Protein AF-A0A401LDN2-F1 (afdb_monomer_lite)

Sequence (145 aa):
MNQMSITPRIEKIRQNYINTKPSISYERARIWTESFKRTEGMPAQIRTAQAFYDTCNELCVNIFEGELIVGASGEYRKCGILTPEFAWKWVDDEMDNFPSRPQDPYEMTDEQRAYIREISSLIGRENPLRMLFWRAPPRKQRKSA

Foldseek 3Di:
DDPPDQDPLNVVLVCCLVPDAEAEDCQLVVLLLVLLVVQPPHDPVVSVVSSVVSCVVPADFDDDPSDPDGDDPHDDPRYDYDDCLADLPVCLVCVVCQQVDPPRRYDYDPVRNVVSVVCNVVNVVPHVPVVVVVPPPPDPPPPDD

Secondary structure (DSSP, 8-state):
----PPPHHHHHHHHHHHHSPPEEE-HHHHHHHHHHHHTTTS-HHHHHHHHHHHHHHHS-----TT-SS---SSSSTTEEE--HHHH-HHHHHHGGGGGG-SSS--B--HHHHHHHHHHHHHHHHH-HHHHHHHHS---------

Radius of gyration: 19.53 Å; chains: 1; bounding box: 54×47×45 Å

Organism: NCBI:txid2358141

pLDDT: mean 84.41, std 15.48, range [41.19, 97.75]

Structure (mmCIF, N/CA/C/O backbone):
data_AF-A0A401LDN2-F1
#
_entry.id   AF-A0A401LDN2-F1
#
loop_
_atom_site.group_PDB
_atom_site.id
_atom_site.type_symbol
_atom_site.label_atom_id
_atom_site.label_alt_id
_atom_site.label_comp_id
_atom_site.label_asym_id
_atom_site.label_entity_id
_atom_site.label_seq_id
_atom_site.pdbx_PDB_ins_code
_atom_site.Cartn_x
_atom_site.Cartn_y
_atom_site.Cartn_z
_atom_site.occupancy
_atom_site.B_iso_or_equiv
_atom_site.auth_seq_id
_atom_site.auth_comp_id
_atom_site.auth_asym_id
_atom_site.auth_atom_id
_atom_site.pdbx_PDB_model_num
ATOM 1 N N . MET A 1 1 ? -40.537 4.767 15.362 1.00 41.19 1 MET A N 1
ATOM 2 C CA . MET A 1 1 ? -39.412 4.406 14.472 1.00 41.19 1 MET A CA 1
ATOM 3 C C . MET A 1 1 ? -38.411 3.639 15.318 1.00 41.19 1 MET A C 1
ATOM 5 O O . MET A 1 1 ? -37.905 4.215 16.270 1.00 41.19 1 MET A O 1
ATOM 9 N N . ASN A 1 2 ? -38.216 2.341 15.064 1.00 48.88 2 ASN A N 1
ATOM 10 C CA . ASN A 1 2 ? -37.258 1.533 15.823 1.00 48.88 2 ASN A CA 1
ATOM 11 C C . ASN A 1 2 ? -35.843 2.029 15.519 1.00 48.88 2 ASN A C 1
ATOM 13 O O . ASN A 1 2 ? -35.312 1.801 14.434 1.00 48.88 2 ASN A O 1
ATOM 17 N N . GLN A 1 3 ? -35.251 2.727 16.479 1.00 57.03 3 GLN A N 1
ATOM 18 C CA . GLN A 1 3 ? -33.842 3.069 16.471 1.00 57.03 3 GLN A CA 1
ATOM 19 C C . GLN A 1 3 ? -33.079 1.757 16.675 1.00 57.03 3 GLN A C 1
ATOM 21 O O . GLN A 1 3 ? -33.013 1.243 17.787 1.00 57.03 3 GLN A O 1
ATOM 26 N N . MET A 1 4 ? -32.597 1.148 15.587 1.00 62.00 4 MET A N 1
ATOM 27 C CA . MET A 1 4 ? -31.780 -0.061 15.690 1.00 62.00 4 MET A CA 1
ATOM 28 C C . MET A 1 4 ? -30.533 0.281 16.504 1.00 62.00 4 MET A C 1
ATOM 30 O O . MET A 1 4 ? -29.684 1.053 16.059 1.00 62.00 4 MET A O 1
ATOM 34 N N . SER A 1 5 ? -30.443 -0.263 17.716 1.00 77.25 5 SER A N 1
ATOM 35 C CA . SER A 1 5 ? -29.262 -0.131 18.560 1.00 77.25 5 SER A CA 1
ATOM 36 C C . SER A 1 5 ? -28.065 -0.754 17.843 1.00 77.25 5 SER A C 1
ATOM 38 O O . SER A 1 5 ? -28.132 -1.908 17.411 1.00 77.25 5 SER A O 1
ATOM 40 N N . ILE A 1 6 ? -26.973 0.001 17.716 1.00 88.94 6 ILE A N 1
ATOM 41 C CA . ILE A 1 6 ? -25.713 -0.483 17.147 1.00 88.94 6 ILE A CA 1
ATOM 42 C C . ILE A 1 6 ? -25.257 -1.707 17.950 1.00 88.94 6 ILE A C 1
ATOM 44 O O . ILE A 1 6 ? -25.189 -1.662 19.178 1.00 88.94 6 ILE A O 1
ATOM 48 N N . THR A 1 7 ? -24.963 -2.817 17.267 1.00 95.44 7 THR A N 1
ATOM 49 C CA . THR A 1 7 ? -24.492 -4.026 17.954 1.00 95.44 7 THR A CA 1
ATOM 50 C C . THR A 1 7 ? -23.088 -3.802 18.526 1.00 95.44 7 THR A C 1
ATOM 52 O O . THR A 1 7 ? -22.300 -3.068 17.919 1.00 95.44 7 THR A O 1
ATOM 55 N N . PRO A 1 8 ? -22.707 -4.481 19.625 1.00 95.38 8 PRO A N 1
ATOM 56 C CA . PRO A 1 8 ? -21.363 -4.353 20.198 1.00 95.38 8 PRO A CA 1
ATOM 57 C C . PRO A 1 8 ? -20.238 -4.604 19.182 1.00 95.38 8 PRO A C 1
ATOM 59 O O . PRO A 1 8 ? -19.208 -3.936 19.211 1.00 95.38 8 PRO A O 1
ATOM 62 N N . ARG A 1 9 ? -20.461 -5.518 18.225 1.00 95.75 9 ARG A N 1
ATOM 63 C CA . ARG A 1 9 ? -19.534 -5.796 17.119 1.00 95.75 9 ARG A CA 1
ATOM 64 C C . ARG A 1 9 ? -19.333 -4.582 16.212 1.00 95.75 9 ARG A C 1
ATOM 66 O O . ARG A 1 9 ? -18.196 -4.231 15.919 1.00 95.75 9 ARG A O 1
ATOM 73 N N . ILE A 1 10 ? -20.423 -3.954 15.761 1.00 95.62 10 ILE A N 1
ATOM 74 C CA . ILE A 1 10 ? -20.353 -2.784 14.871 1.00 95.62 10 ILE A CA 1
ATOM 75 C C . ILE A 1 10 ? -19.697 -1.610 15.601 1.00 95.62 10 ILE A C 1
ATOM 77 O O . ILE A 1 10 ? -18.849 -0.937 15.020 1.00 95.62 10 ILE A O 1
ATOM 81 N N . GLU A 1 11 ? -20.025 -1.401 16.878 1.00 95.31 11 GLU A N 1
ATOM 82 C CA . GLU A 1 11 ? -19.402 -0.335 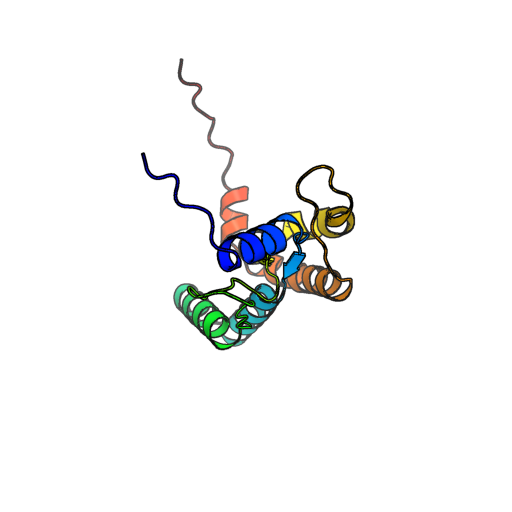17.664 1.00 95.31 11 GLU A CA 1
ATOM 83 C C . GLU A 1 11 ? -17.897 -0.574 17.852 1.00 95.31 11 GLU A C 1
ATOM 85 O O . GLU A 1 11 ? -17.109 0.349 17.655 1.00 95.31 11 GLU A O 1
ATOM 90 N N . LYS A 1 12 ? -17.468 -1.817 18.121 1.00 95.56 12 LYS A N 1
ATOM 91 C CA . LYS A 1 12 ? -16.040 -2.170 18.196 1.00 95.56 12 LYS A CA 1
ATOM 92 C C . LYS A 1 12 ? -15.310 -1.874 16.880 1.00 95.56 12 LYS A C 1
ATOM 94 O O . LYS A 1 12 ? -14.244 -1.263 16.901 1.00 95.56 12 LYS A O 1
ATOM 99 N N . ILE A 1 13 ? -15.892 -2.237 15.733 1.00 95.56 13 ILE A N 1
ATOM 100 C CA . ILE A 1 13 ? -15.316 -1.932 14.408 1.00 95.56 13 ILE A CA 1
ATOM 101 C C . ILE A 1 13 ? -15.225 -0.416 14.188 1.00 95.56 13 ILE A C 1
ATOM 103 O O . ILE A 1 13 ? -14.185 0.078 13.750 1.00 95.56 13 ILE A O 1
ATOM 107 N N . ARG A 1 14 ? -16.280 0.333 14.531 1.00 94.56 14 ARG A N 1
ATOM 108 C CA . ARG A 1 14 ? -16.319 1.796 14.394 1.00 94.56 14 ARG A CA 1
ATOM 109 C C . ARG A 1 14 ? -15.235 2.470 15.233 1.00 94.56 14 ARG A C 1
ATOM 111 O O . ARG A 1 14 ? -14.521 3.327 14.717 1.00 94.56 14 ARG A O 1
ATOM 118 N N . GLN A 1 15 ? -15.089 2.068 16.495 1.00 95.62 15 GLN A N 1
ATOM 119 C CA . GLN A 1 15 ? -14.058 2.588 17.395 1.00 95.62 15 GLN A CA 1
ATOM 120 C C . GLN A 1 15 ? -12.656 2.254 16.890 1.00 95.62 15 GLN A C 1
ATOM 122 O O . GLN A 1 15 ? -11.802 3.137 16.825 1.00 95.62 15 GLN A O 1
ATOM 127 N N . ASN A 1 16 ? -12.433 1.013 16.450 1.00 94.88 16 ASN A N 1
ATOM 128 C CA . ASN A 1 16 ? -11.167 0.618 15.841 1.00 94.88 16 ASN A CA 1
ATOM 129 C C . ASN A 1 16 ? -10.848 1.486 14.619 1.00 94.88 16 ASN A C 1
ATOM 131 O O . ASN A 1 16 ? -9.723 1.955 14.487 1.00 94.88 16 ASN A O 1
ATOM 135 N N . TYR A 1 17 ? -11.822 1.748 13.743 1.00 93.50 17 TYR A N 1
ATOM 136 C CA . TYR A 1 17 ? -11.618 2.614 12.584 1.00 93.50 17 TYR A CA 1
ATOM 137 C C . TYR A 1 17 ? -11.305 4.054 13.000 1.00 93.50 17 TYR A C 1
ATOM 139 O O . TYR A 1 17 ? -10.268 4.578 12.609 1.00 93.50 17 TYR A O 1
ATOM 147 N N . ILE A 1 18 ? -12.148 4.699 13.811 1.00 93.81 18 ILE A N 1
ATOM 148 C CA . ILE A 1 18 ? -11.988 6.116 14.183 1.00 93.81 18 ILE A CA 1
ATOM 149 C C . ILE A 1 18 ? -10.643 6.369 14.861 1.00 93.81 18 ILE A C 1
ATOM 151 O O . ILE A 1 18 ? -9.945 7.297 14.457 1.00 93.81 18 ILE A O 1
ATOM 155 N N . ASN A 1 19 ? -10.255 5.503 15.798 1.00 93.62 19 ASN A N 1
ATOM 156 C CA . ASN A 1 19 ? -9.036 5.664 16.587 1.00 93.62 19 ASN A CA 1
ATOM 157 C C . ASN A 1 19 ? -7.764 5.203 15.851 1.00 93.62 19 ASN A C 1
ATOM 159 O O . ASN A 1 19 ? -6.659 5.471 16.317 1.00 93.62 19 ASN A O 1
ATOM 163 N N . THR A 1 20 ? -7.888 4.534 14.699 1.00 94.06 20 THR A N 1
ATOM 164 C CA . THR A 1 20 ? -6.726 4.190 13.868 1.00 94.06 20 THR A CA 1
ATOM 165 C C . THR A 1 20 ? -6.201 5.437 13.162 1.00 94.06 20 THR A C 1
ATOM 167 O O . THR A 1 20 ? -6.959 6.136 12.476 1.00 94.06 20 THR A O 1
ATOM 170 N N . LYS A 1 21 ? -4.893 5.680 13.278 1.00 92.25 21 LYS A N 1
ATOM 171 C CA . LYS A 1 21 ? -4.178 6.652 12.447 1.00 92.25 21 LYS A CA 1
ATOM 172 C C . LYS A 1 21 ? -4.011 6.113 11.018 1.00 92.25 21 LYS A C 1
ATOM 174 O O . LYS A 1 21 ? -3.671 4.940 10.874 1.00 92.25 21 LYS A O 1
ATOM 179 N N . PRO A 1 22 ? -4.248 6.923 9.974 1.00 94.75 22 PRO A N 1
ATOM 180 C CA . PRO A 1 22 ? -3.944 6.531 8.602 1.00 94.75 22 PRO A CA 1
ATOM 181 C C . PRO A 1 22 ? -2.461 6.195 8.409 1.00 94.75 22 PRO A C 1
ATOM 183 O O . PRO A 1 22 ? -1.587 6.844 8.983 1.00 94.75 22 PRO A O 1
ATOM 186 N N . SER A 1 23 ? -2.175 5.203 7.572 1.00 95.00 23 SER A N 1
ATOM 187 C CA . SER A 1 23 ? -0.811 4.776 7.243 1.00 95.00 23 SER A CA 1
ATOM 188 C C . SER A 1 23 ? -0.678 4.537 5.746 1.00 95.00 23 SER A C 1
ATOM 190 O O . SER A 1 23 ? -1.636 4.114 5.095 1.00 95.00 23 SER A O 1
ATOM 192 N N . ILE A 1 24 ? 0.496 4.827 5.194 1.00 93.44 24 ILE A N 1
ATOM 193 C CA . ILE A 1 24 ? 0.802 4.577 3.786 1.00 93.44 24 ILE A CA 1
ATOM 194 C C . ILE A 1 24 ? 1.328 3.150 3.612 1.00 93.44 24 ILE A C 1
ATOM 196 O O . ILE A 1 24 ? 2.203 2.725 4.358 1.00 93.44 24 ILE A O 1
ATOM 200 N N . SER A 1 25 ? 0.828 2.437 2.601 1.00 93.31 25 SER A N 1
ATOM 201 C CA . SER A 1 25 ? 1.364 1.148 2.149 1.00 93.31 25 SER A CA 1
ATOM 202 C C . SER A 1 25 ? 2.081 1.291 0.814 1.00 93.31 25 SER A C 1
ATOM 204 O O . SER A 1 25 ? 1.581 1.933 -0.119 1.00 93.31 25 SER A O 1
ATOM 206 N N . TYR A 1 26 ? 3.241 0.640 0.720 1.00 92.88 26 TYR A N 1
ATOM 207 C CA . TYR A 1 26 ? 4.052 0.570 -0.494 1.00 92.88 26 TYR A CA 1
ATOM 208 C C . TYR A 1 26 ? 3.958 -0.776 -1.226 1.00 92.88 26 TYR A C 1
ATOM 210 O O . TYR A 1 26 ? 4.469 -0.884 -2.339 1.00 92.88 26 TYR A O 1
ATOM 218 N N . GLU A 1 27 ? 3.271 -1.776 -0.663 1.00 94.31 27 GLU A N 1
ATOM 219 C CA . GLU A 1 27 ? 3.244 -3.143 -1.203 1.00 94.31 27 GLU A CA 1
ATOM 220 C C . GLU A 1 27 ? 2.728 -3.188 -2.642 1.00 94.31 27 GLU A C 1
ATOM 222 O O . GLU A 1 27 ? 3.375 -3.750 -3.526 1.00 94.31 27 GLU A O 1
ATOM 227 N N . ARG A 1 28 ? 1.607 -2.509 -2.923 1.00 93.88 28 ARG A N 1
ATOM 228 C CA . ARG A 1 28 ? 1.095 -2.408 -4.296 1.00 93.88 28 ARG A CA 1
ATOM 229 C C . ARG A 1 28 ? 2.106 -1.739 -5.222 1.00 93.88 28 ARG A C 1
ATOM 231 O O . ARG A 1 28 ? 2.303 -2.210 -6.336 1.00 93.88 28 ARG A O 1
ATOM 238 N N . ALA A 1 29 ? 2.720 -0.636 -4.790 1.00 92.56 29 ALA A N 1
ATOM 239 C CA . ALA A 1 29 ? 3.709 0.072 -5.598 1.00 92.56 29 ALA A CA 1
ATOM 240 C C . ALA A 1 29 ? 4.886 -0.848 -5.947 1.00 92.56 29 ALA A C 1
ATOM 242 O O . ALA A 1 29 ? 5.346 -0.839 -7.090 1.00 92.56 29 ALA A O 1
ATOM 243 N N . ARG A 1 30 ? 5.310 -1.680 -4.989 1.00 93.62 30 ARG A N 1
ATOM 244 C CA . ARG A 1 30 ? 6.345 -2.692 -5.176 1.00 93.62 30 ARG A CA 1
ATOM 245 C C . ARG A 1 30 ? 5.943 -3.744 -6.197 1.00 93.62 30 ARG A C 1
ATOM 247 O O . ARG A 1 30 ? 6.615 -3.882 -7.216 1.00 93.62 30 ARG A O 1
ATOM 254 N N . ILE A 1 31 ? 4.822 -4.423 -5.973 1.00 95.12 31 ILE A N 1
ATOM 255 C CA . ILE A 1 31 ? 4.323 -5.484 -6.862 1.00 95.12 31 ILE A CA 1
ATOM 256 C C . ILE A 1 31 ? 4.125 -4.950 -8.286 1.00 95.12 31 ILE A C 1
ATOM 258 O O . ILE A 1 31 ? 4.571 -5.560 -9.259 1.00 95.12 31 ILE A O 1
ATOM 262 N N . TRP A 1 32 ? 3.516 -3.769 -8.412 1.00 93.38 32 TRP A N 1
ATOM 263 C CA . TRP A 1 32 ? 3.260 -3.134 -9.702 1.00 93.38 32 TRP A CA 1
ATOM 264 C C . TRP A 1 32 ? 4.554 -2.817 -10.455 1.00 93.38 32 TRP A C 1
ATOM 266 O O . TRP A 1 32 ? 4.664 -3.096 -11.648 1.00 93.38 32 TRP A O 1
ATOM 276 N N . THR A 1 33 ? 5.548 -2.263 -9.756 1.00 91.69 33 THR A N 1
ATOM 277 C CA . THR A 1 33 ? 6.854 -1.927 -10.338 1.00 91.69 33 THR A CA 1
ATOM 278 C C . THR A 1 33 ? 7.584 -3.184 -10.807 1.00 91.69 33 THR A C 1
ATOM 280 O O . THR A 1 33 ? 8.070 -3.222 -11.937 1.00 91.69 33 THR A O 1
ATOM 283 N N . GLU A 1 34 ? 7.609 -4.240 -9.993 1.00 93.81 34 GLU A N 1
ATOM 284 C CA . GLU A 1 34 ? 8.255 -5.504 -10.362 1.00 93.81 34 GLU A CA 1
ATOM 285 C C . GLU A 1 34 ? 7.547 -6.202 -11.532 1.00 93.81 34 GLU A C 1
ATOM 287 O O . GLU A 1 34 ? 8.206 -6.707 -12.442 1.00 93.81 34 GLU A O 1
ATOM 292 N N . SER A 1 35 ? 6.213 -6.167 -11.580 1.00 94.94 35 SER A N 1
ATOM 293 C CA . SER A 1 35 ? 5.449 -6.677 -12.724 1.00 94.94 35 SER A CA 1
ATOM 294 C C . SER A 1 35 ? 5.767 -5.915 -14.015 1.00 94.94 35 SER A C 1
ATOM 296 O O . SER A 1 35 ? 5.993 -6.516 -15.071 1.00 94.94 35 SER A O 1
ATOM 298 N N . PHE A 1 36 ? 5.870 -4.583 -13.939 1.00 91.69 36 PHE A N 1
ATOM 299 C CA . PHE A 1 36 ? 6.220 -3.752 -15.091 1.00 91.69 36 PHE A CA 1
ATOM 300 C C . PHE A 1 36 ? 7.639 -4.022 -15.599 1.00 91.69 36 PHE A C 1
ATOM 302 O O . PHE A 1 36 ? 7.815 -4.052 -16.818 1.00 91.69 36 PHE A O 1
ATOM 309 N N . LYS A 1 37 ? 8.612 -4.275 -14.710 1.00 91.50 37 LYS A N 1
ATOM 310 C CA . LYS A 1 37 ? 9.978 -4.690 -15.086 1.00 91.50 37 LYS A CA 1
ATOM 311 C C . LYS A 1 37 ? 9.981 -6.037 -15.816 1.00 91.50 37 LYS A C 1
ATOM 313 O O . LYS A 1 37 ? 10.602 -6.181 -16.863 1.00 91.50 37 LYS A O 1
ATOM 318 N N . ARG A 1 38 ? 9.237 -7.031 -15.312 1.00 95.19 38 ARG A N 1
ATOM 319 C CA . ARG A 1 38 ? 9.147 -8.368 -15.942 1.00 95.19 38 ARG A CA 1
ATOM 320 C C . ARG A 1 38 ? 8.484 -8.357 -17.322 1.00 95.19 38 ARG A C 1
ATOM 322 O O . ARG A 1 38 ? 8.701 -9.275 -18.106 1.00 95.19 38 ARG A O 1
ATOM 329 N N . THR A 1 39 ? 7.652 -7.357 -17.599 1.00 94.31 39 THR A N 1
ATOM 330 C CA . THR A 1 39 ? 6.831 -7.267 -18.817 1.00 94.31 39 THR A CA 1
ATOM 331 C C . THR A 1 39 ? 7.317 -6.193 -19.794 1.00 94.31 39 THR A C 1
ATOM 333 O O . THR A 1 39 ? 6.577 -5.778 -20.692 1.00 94.31 39 THR A O 1
ATOM 336 N N . GLU A 1 40 ? 8.556 -5.718 -19.646 1.00 91.25 40 GLU A N 1
ATOM 337 C CA . GLU A 1 40 ? 9.185 -4.817 -20.615 1.00 91.25 40 GLU A CA 1
ATOM 338 C C . GLU A 1 40 ? 9.124 -5.393 -22.043 1.00 91.25 40 GLU A C 1
ATOM 340 O O . GLU A 1 40 ? 9.262 -6.593 -22.273 1.00 91.25 40 GLU A O 1
ATOM 345 N N . GLY A 1 41 ? 8.852 -4.527 -23.023 1.00 91.25 41 GLY A N 1
ATOM 346 C CA . GLY A 1 41 ? 8.662 -4.920 -24.426 1.00 91.25 41 GLY A CA 1
ATOM 347 C C . GLY A 1 41 ? 7.254 -5.415 -24.790 1.00 91.25 41 GLY A C 1
ATOM 348 O O . GLY A 1 41 ? 6.942 -5.514 -25.976 1.00 91.25 41 GLY A O 1
ATOM 349 N N . MET A 1 42 ? 6.371 -5.667 -23.817 1.00 94.38 42 MET A N 1
ATOM 350 C CA . MET A 1 42 ? 4.968 -6.009 -24.087 1.00 94.38 42 MET A CA 1
ATOM 351 C C . MET A 1 42 ? 4.097 -4.761 -24.335 1.00 94.38 42 MET A C 1
ATOM 353 O O . MET A 1 42 ? 4.423 -3.667 -23.860 1.00 94.38 42 MET A O 1
ATOM 357 N N . PRO A 1 43 ? 2.941 -4.894 -25.022 1.00 93.06 43 PRO A N 1
ATOM 358 C CA . PRO A 1 43 ? 1.977 -3.802 -25.154 1.00 93.06 43 PRO A CA 1
ATOM 359 C C . PRO A 1 43 ? 1.506 -3.273 -23.792 1.00 93.06 43 PRO A C 1
ATOM 361 O O . PRO A 1 43 ? 1.264 -4.047 -22.865 1.00 93.06 43 PRO A O 1
ATOM 364 N N . ALA A 1 44 ? 1.306 -1.958 -23.677 1.00 87.25 44 ALA A N 1
ATOM 365 C CA . ALA A 1 44 ? 0.979 -1.291 -22.409 1.00 87.25 44 ALA A CA 1
ATOM 366 C C . ALA A 1 44 ? -0.270 -1.860 -21.703 1.00 87.25 44 ALA A C 1
ATOM 368 O O . ALA A 1 44 ? 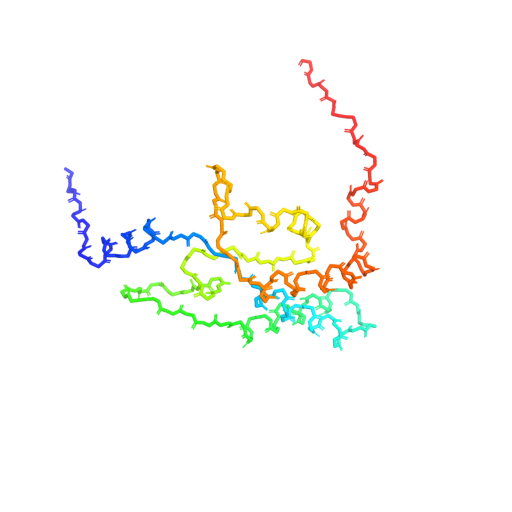-0.310 -1.948 -20.475 1.00 87.25 44 ALA A O 1
ATOM 369 N N . GLN A 1 45 ? -1.278 -2.278 -22.473 1.00 91.31 45 GLN A N 1
ATOM 370 C CA . GLN A 1 45 ? -2.510 -2.885 -21.964 1.00 91.31 45 GLN A CA 1
ATOM 371 C C . GLN A 1 45 ? -2.238 -4.244 -21.315 1.00 91.31 45 GLN A C 1
ATOM 373 O O . GLN A 1 45 ? -2.795 -4.539 -20.262 1.00 91.31 45 GLN A O 1
ATOM 378 N N . ILE A 1 46 ? -1.346 -5.040 -21.913 1.00 95.75 46 ILE A N 1
ATOM 379 C CA . ILE A 1 46 ? -0.942 -6.345 -21.382 1.00 95.75 46 ILE A CA 1
ATOM 380 C C . ILE A 1 46 ? -0.099 -6.162 -20.120 1.00 95.75 46 ILE A 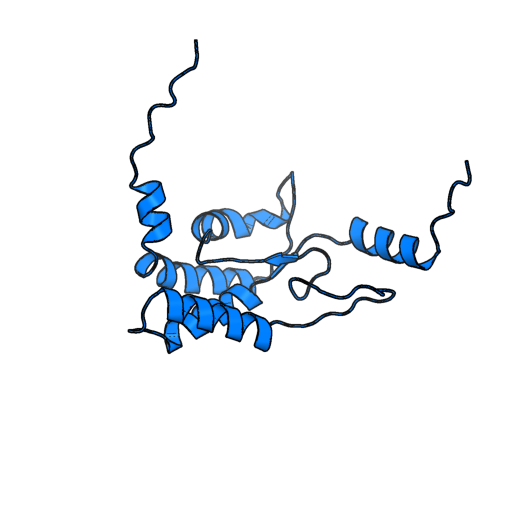C 1
ATOM 382 O O . ILE A 1 46 ? -0.382 -6.812 -19.120 1.00 95.75 46 ILE A O 1
ATOM 386 N N . ARG A 1 47 ? 0.851 -5.213 -20.118 1.00 93.62 47 ARG A N 1
ATOM 387 C CA . ARG A 1 47 ? 1.630 -4.857 -18.913 1.00 93.62 47 ARG A CA 1
ATOM 388 C C . ARG A 1 47 ? 0.712 -4.461 -17.752 1.00 93.62 47 ARG A C 1
ATOM 390 O O . ARG A 1 47 ? 0.867 -4.947 -16.640 1.00 93.62 47 ARG A O 1
ATOM 397 N N . THR A 1 48 ? -0.294 -3.629 -18.030 1.00 92.75 48 THR A N 1
ATOM 398 C CA . THR A 1 48 ? -1.275 -3.188 -17.025 1.00 92.75 48 THR A CA 1
ATOM 399 C C . THR A 1 48 ? -2.139 -4.343 -16.515 1.00 92.75 48 THR A C 1
ATOM 401 O O . THR A 1 48 ? -2.351 -4.457 -15.310 1.00 92.75 48 THR A O 1
ATOM 404 N N . ALA A 1 49 ? -2.626 -5.209 -17.410 1.00 96.56 49 ALA A N 1
ATOM 405 C CA . ALA A 1 49 ? -3.411 -6.380 -17.030 1.00 96.56 49 ALA A CA 1
ATOM 406 C C . ALA A 1 49 ? -2.598 -7.349 -16.158 1.00 96.56 49 ALA A C 1
ATOM 408 O O . ALA A 1 49 ? -3.103 -7.821 -15.140 1.00 96.56 49 ALA A O 1
ATOM 409 N N . GLN A 1 50 ? -1.331 -7.586 -16.514 1.00 97.56 50 GLN A N 1
ATOM 410 C CA . GLN A 1 50 ? -0.433 -8.433 -15.734 1.00 97.56 50 GLN A CA 1
ATOM 411 C C . GLN A 1 50 ? -0.139 -7.831 -14.357 1.00 97.56 50 GLN A C 1
ATOM 413 O O . GLN A 1 50 ? -0.248 -8.530 -13.359 1.00 97.56 50 GLN A O 1
ATOM 418 N N . ALA A 1 51 ? 0.153 -6.532 -14.268 1.00 95.12 51 ALA A N 1
ATOM 419 C CA . ALA A 1 51 ? 0.418 -5.881 -12.984 1.00 95.12 51 ALA A CA 1
ATOM 420 C C . ALA A 1 51 ? -0.800 -5.862 -12.057 1.00 95.12 51 ALA A C 1
ATOM 422 O O . ALA A 1 51 ? -0.660 -6.006 -10.840 1.00 95.12 51 ALA A O 1
ATOM 423 N N . PHE A 1 52 ? -2.003 -5.725 -12.622 1.00 95.75 52 PHE A N 1
ATOM 424 C CA . PHE A 1 52 ? -3.241 -5.878 -11.868 1.00 95.75 52 PHE A CA 1
ATOM 425 C C . PHE A 1 52 ? -3.403 -7.307 -11.338 1.00 95.75 52 PHE A C 1
ATOM 427 O O . PHE A 1 52 ? -3.672 -7.478 -10.151 1.00 95.75 52 PHE A O 1
ATOM 434 N N . TYR A 1 53 ? -3.184 -8.316 -12.187 1.00 97.75 53 TYR A N 1
ATOM 435 C CA . TYR A 1 53 ? -3.213 -9.719 -11.776 1.00 97.75 53 TYR A CA 1
ATOM 436 C C . TYR A 1 53 ? -2.203 -10.001 -10.655 1.00 97.75 53 TYR A C 1
ATOM 438 O O . TYR A 1 53 ? -2.585 -10.526 -9.612 1.00 97.75 53 TYR A O 1
ATOM 446 N N . ASP A 1 54 ? -0.946 -9.590 -10.835 1.00 97.50 54 ASP A N 1
ATOM 447 C CA . ASP A 1 54 ? 0.127 -9.787 -9.858 1.00 97.50 54 ASP A CA 1
ATOM 448 C C . ASP A 1 54 ? -0.218 -9.096 -8.531 1.00 97.50 54 ASP A C 1
ATOM 450 O O . ASP A 1 54 ? -0.066 -9.687 -7.466 1.00 97.50 54 ASP A O 1
ATOM 454 N N . THR A 1 55 ? -0.788 -7.885 -8.580 1.00 95.44 55 THR A N 1
ATOM 455 C CA . THR A 1 55 ? -1.279 -7.186 -7.381 1.00 95.44 55 THR A CA 1
ATOM 456 C C . THR A 1 55 ? -2.359 -7.995 -6.671 1.00 95.44 55 THR A C 1
ATOM 458 O O . THR A 1 55 ? -2.262 -8.203 -5.469 1.00 95.44 55 THR A O 1
ATOM 461 N N . CYS A 1 56 ? -3.382 -8.477 -7.377 1.00 94.81 56 CYS A N 1
ATOM 462 C CA . CYS A 1 56 ? -4.434 -9.286 -6.758 1.00 94.81 56 CYS A CA 1
ATOM 463 C C . CYS A 1 56 ? -3.915 -10.613 -6.184 1.00 94.81 56 CYS A C 1
ATOM 465 O O . CYS A 1 56 ? -4.500 -11.124 -5.232 1.00 94.81 56 CYS A O 1
ATOM 467 N N . ASN A 1 57 ? -2.853 -11.169 -6.768 1.00 96.31 57 ASN A N 1
ATOM 468 C CA . ASN A 1 57 ? -2.275 -12.445 -6.363 1.00 96.31 57 ASN A CA 1
ATOM 469 C C . ASN A 1 57 ? -1.287 -12.322 -5.188 1.00 96.31 57 ASN A C 1
ATOM 471 O O . ASN A 1 57 ? -1.199 -13.236 -4.372 1.00 96.31 57 ASN A O 1
ATOM 475 N N . GLU A 1 58 ? -0.530 -11.226 -5.111 1.00 95.81 58 GLU A N 1
ATOM 476 C CA . GLU A 1 58 ? 0.569 -11.056 -4.148 1.00 95.81 58 GLU A CA 1
ATOM 477 C C . GLU A 1 58 ? 0.234 -10.117 -2.980 1.00 95.81 58 GLU A C 1
ATOM 479 O O . GLU A 1 58 ? 0.855 -10.221 -1.922 1.00 95.81 58 GLU A O 1
ATOM 484 N N . LEU A 1 59 ? -0.707 -9.180 -3.153 1.00 94.69 59 LEU A N 1
ATOM 485 C CA . LEU A 1 59 ? -1.026 -8.194 -2.120 1.00 94.69 59 LEU A CA 1
ATOM 486 C C . LEU A 1 59 ? -1.551 -8.886 -0.857 1.00 94.69 59 LEU A C 1
ATOM 488 O O . LEU A 1 59 ? -2.358 -9.814 -0.921 1.00 94.69 59 LEU A O 1
ATOM 492 N N . CYS A 1 60 ? -1.106 -8.409 0.306 1.00 90.81 60 CYS A N 1
ATOM 493 C CA . CYS A 1 60 ? -1.521 -8.984 1.578 1.00 90.81 60 CYS A CA 1
ATOM 494 C C . CYS A 1 60 ? -3.048 -8.936 1.767 1.00 90.81 60 CYS A C 1
ATOM 496 O O . CYS A 1 60 ? -3.715 -7.950 1.445 1.00 90.81 60 CYS A O 1
ATOM 498 N N . VAL A 1 61 ? -3.601 -10.013 2.331 1.00 91.00 61 VAL A N 1
ATOM 499 C CA . VAL A 1 61 ? -5.027 -10.121 2.651 1.00 91.00 61 VAL A CA 1
ATOM 500 C C . VAL A 1 61 ? -5.190 -10.092 4.160 1.00 91.00 61 VAL A C 1
ATOM 502 O O . VAL A 1 61 ? -4.818 -11.038 4.851 1.00 91.00 61 VAL A O 1
ATOM 505 N N . ASN A 1 62 ? -5.795 -9.016 4.660 1.00 91.94 62 ASN A N 1
ATOM 506 C CA . ASN A 1 62 ? -6.103 -8.855 6.074 1.00 91.94 62 ASN A CA 1
ATOM 507 C C . ASN A 1 62 ? -7.612 -8.920 6.308 1.00 91.94 62 ASN A C 1
ATOM 509 O O . ASN A 1 62 ? -8.391 -8.244 5.637 1.00 91.94 62 ASN A O 1
ATOM 513 N N . ILE A 1 63 ? -8.008 -9.731 7.290 1.00 94.62 63 ILE A N 1
ATOM 514 C CA . ILE A 1 63 ? -9.371 -9.790 7.819 1.00 94.62 63 ILE A CA 1
ATOM 515 C C . ILE A 1 63 ? -9.293 -9.314 9.260 1.00 94.62 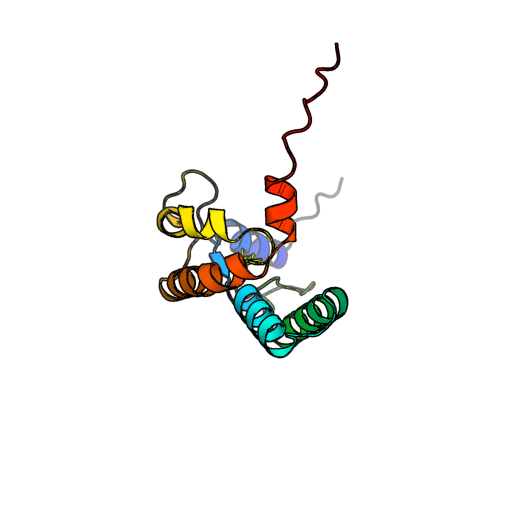63 ILE A C 1
ATOM 517 O O . ILE A 1 63 ? -8.631 -9.937 10.095 1.00 94.62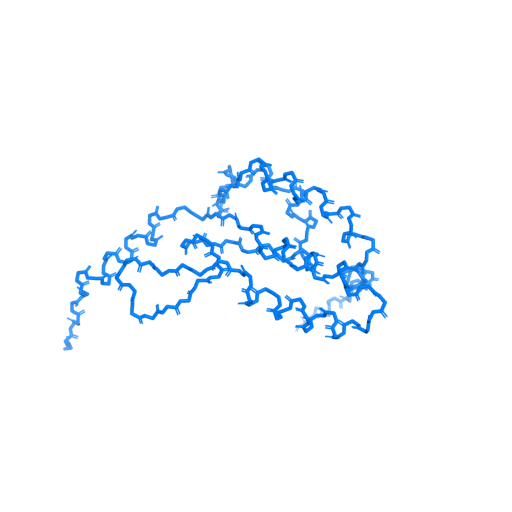 63 ILE A O 1
ATOM 521 N N . PHE A 1 64 ? -9.938 -8.195 9.561 1.00 94.25 64 PHE A N 1
ATOM 522 C CA . PHE A 1 64 ? -9.886 -7.634 10.896 1.00 94.25 64 PHE A CA 1
ATOM 523 C C . PHE A 1 64 ? -10.954 -8.242 11.808 1.00 94.25 64 PHE A C 1
ATOM 525 O O . PHE A 1 64 ? -12.022 -8.679 11.381 1.00 94.25 64 PHE A O 1
ATOM 532 N N . GLU A 1 65 ? -10.677 -8.236 13.113 1.00 94.69 65 GLU A N 1
ATOM 533 C CA . GLU A 1 65 ? -11.572 -8.826 14.107 1.00 94.69 65 GLU A CA 1
ATOM 534 C C . GLU A 1 65 ? -13.004 -8.260 14.019 1.00 94.69 65 GLU A C 1
ATOM 536 O O . GLU A 1 65 ? -13.222 -7.047 14.102 1.00 94.69 65 GLU A O 1
ATOM 541 N N . GLY A 1 66 ? -13.985 -9.160 13.901 1.00 94.56 66 GLY A N 1
ATOM 542 C CA . GLY A 1 66 ? -15.411 -8.832 13.857 1.00 94.56 66 GLY A CA 1
ATOM 543 C C . GLY A 1 66 ? -15.968 -8.536 12.462 1.00 94.56 66 GLY A C 1
ATOM 544 O O . GLY A 1 66 ? -17.177 -8.322 12.343 1.00 94.56 66 GLY A O 1
ATOM 545 N N . GLU A 1 67 ? -15.142 -8.536 11.414 1.00 95.31 67 GLU A N 1
ATOM 546 C CA . GLU A 1 67 ? -15.603 -8.319 10.042 1.00 95.31 67 GLU A CA 1
ATOM 547 C C . GLU A 1 67 ? -16.421 -9.507 9.522 1.00 95.31 67 GLU A C 1
ATOM 549 O O . GLU A 1 67 ? -16.021 -10.663 9.626 1.00 95.31 67 GLU A O 1
ATOM 554 N N . LEU A 1 68 ? -17.594 -9.205 8.958 1.00 96.00 68 LEU A N 1
ATOM 555 C CA . LEU A 1 68 ? -18.384 -10.165 8.177 1.00 96.00 68 LEU A CA 1
ATOM 556 C C . LEU A 1 68 ? -18.248 -9.939 6.671 1.00 96.00 68 LEU A C 1
ATOM 558 O O . LEU A 1 68 ? -18.392 -10.873 5.891 1.00 96.00 68 LEU A O 1
ATOM 562 N N . ILE A 1 69 ? -18.016 -8.690 6.274 1.00 94.94 69 ILE A N 1
ATOM 563 C CA . ILE A 1 69 ? -17.686 -8.313 4.904 1.00 94.94 69 ILE A CA 1
ATOM 564 C C . ILE A 1 69 ? -16.190 -8.053 4.914 1.00 94.94 69 ILE A C 1
ATOM 566 O O . ILE A 1 69 ? -15.729 -7.209 5.681 1.00 94.94 69 ILE A O 1
ATOM 570 N N . VAL A 1 70 ? -15.462 -8.813 4.105 1.00 94.69 70 VAL A N 1
ATOM 571 C CA . VAL A 1 70 ? -14.000 -8.795 4.066 1.00 94.69 70 VAL A CA 1
ATOM 572 C C . VAL A 1 70 ? -13.503 -8.125 2.794 1.00 94.69 70 VAL A C 1
ATOM 574 O O . VAL A 1 70 ? -14.197 -8.097 1.778 1.00 94.69 70 VAL A O 1
ATOM 577 N N . GLY A 1 71 ? -12.286 -7.600 2.863 1.00 89.50 71 GLY A N 1
ATOM 578 C CA . GLY A 1 71 ? -11.641 -6.885 1.772 1.00 89.50 71 GLY A CA 1
ATOM 579 C C . GLY A 1 71 ? -10.889 -5.686 2.324 1.00 89.50 71 GLY A C 1
ATOM 580 O O . GLY A 1 71 ? -11.499 -4.729 2.797 1.00 89.50 71 GLY A O 1
ATOM 581 N N . ALA A 1 72 ? -9.565 -5.745 2.260 1.00 86.06 72 ALA A N 1
ATOM 582 C CA . ALA A 1 72 ? -8.689 -4.651 2.639 1.00 86.06 72 ALA A CA 1
ATOM 583 C C . ALA A 1 72 ? -7.853 -4.247 1.427 1.00 86.06 72 ALA A C 1
ATOM 585 O O . ALA A 1 72 ? -7.413 -5.094 0.654 1.00 86.06 72 ALA A O 1
ATOM 586 N N . SER A 1 73 ? -7.630 -2.945 1.266 1.00 85.12 73 SER A N 1
ATOM 587 C CA . SER A 1 73 ? -6.799 -2.424 0.177 1.00 85.12 73 SER A CA 1
ATOM 588 C C . SER A 1 73 ? -5.298 -2.619 0.424 1.00 85.12 73 SER A C 1
ATOM 590 O O . SER A 1 73 ? -4.511 -2.342 -0.474 1.00 85.12 73 SER A O 1
ATOM 592 N N . GLY A 1 74 ? -4.903 -3.041 1.629 1.00 89.12 74 GLY A N 1
ATOM 593 C CA . GLY A 1 74 ? -3.522 -3.241 2.060 1.00 89.12 74 GLY A CA 1
ATOM 594 C C . GLY A 1 74 ? -3.452 -3.678 3.525 1.00 89.12 74 GLY A C 1
ATOM 595 O O . GLY A 1 74 ? -4.453 -4.096 4.114 1.00 89.12 74 GLY A O 1
ATOM 596 N N . GLU A 1 75 ? -2.275 -3.547 4.127 1.00 91.50 75 GLU A N 1
ATOM 597 C CA . GLU A 1 75 ? -1.964 -4.109 5.440 1.00 91.50 75 GLU A CA 1
ATOM 598 C C . GLU A 1 75 ? -2.617 -3.352 6.612 1.00 91.50 75 GLU A C 1
ATOM 600 O O . GLU A 1 75 ? -2.804 -3.905 7.699 1.00 91.50 75 GLU A O 1
ATOM 605 N N . TYR A 1 76 ? -3.018 -2.098 6.397 1.00 93.44 76 TYR A N 1
ATOM 606 C CA . TYR A 1 76 ? -3.563 -1.229 7.440 1.00 93.44 76 TYR A CA 1
ATOM 607 C C . TYR A 1 76 ? -5.082 -1.069 7.341 1.00 93.44 76 TYR A C 1
ATOM 609 O O . TYR A 1 76 ? -5.673 -1.098 6.265 1.00 93.44 76 TYR A O 1
ATOM 617 N N . ARG A 1 77 ? -5.736 -0.797 8.476 1.00 91.88 77 ARG A N 1
ATOM 618 C CA . ARG A 1 77 ? -7.186 -0.530 8.506 1.00 91.88 77 ARG A CA 1
ATOM 619 C C . ARG A 1 77 ? -7.559 0.781 7.801 1.00 91.88 77 ARG A C 1
ATOM 621 O O . ARG A 1 77 ? -8.592 0.852 7.145 1.00 91.88 77 ARG A O 1
ATOM 628 N N . LYS A 1 78 ? -6.726 1.819 7.938 1.00 92.88 78 LYS A N 1
ATOM 629 C CA . LYS A 1 78 ? -6.814 3.077 7.177 1.00 92.88 78 LYS A CA 1
ATOM 630 C C . LYS A 1 78 ? -5.583 3.206 6.292 1.00 92.88 78 LYS A C 1
ATOM 632 O O . LYS A 1 78 ? -4.614 3.868 6.655 1.00 92.88 78 LYS A O 1
ATOM 637 N N . CYS A 1 79 ? -5.621 2.516 5.162 1.00 92.81 79 CYS A N 1
ATOM 638 C CA . CYS A 1 79 ? -4.475 2.377 4.279 1.00 92.81 79 CYS A CA 1
ATOM 639 C C . CYS A 1 79 ? -4.531 3.379 3.120 1.00 92.81 79 CYS A C 1
ATOM 641 O O . CYS A 1 79 ? -5.442 3.322 2.293 1.00 92.81 79 CYS A O 1
ATOM 643 N N . GLY A 1 80 ? -3.541 4.264 3.029 1.00 92.62 80 GLY A N 1
ATOM 644 C CA . GLY A 1 80 ? -3.256 5.016 1.811 1.00 92.62 80 GLY A CA 1
ATOM 645 C C . GLY A 1 80 ? -2.402 4.162 0.879 1.00 92.62 80 GLY A C 1
ATOM 646 O O . GLY A 1 80 ? -1.277 3.813 1.224 1.00 92.62 80 GLY A O 1
ATOM 647 N N . ILE A 1 81 ? -2.936 3.794 -0.284 1.00 92.19 81 ILE A N 1
ATOM 648 C CA . ILE A 1 81 ? -2.229 2.940 -1.244 1.00 92.19 81 ILE A CA 1
ATOM 649 C C . ILE A 1 81 ? -1.441 3.790 -2.223 1.00 92.19 81 ILE A C 1
ATOM 651 O O . ILE A 1 81 ? -1.994 4.661 -2.897 1.00 92.19 81 ILE A O 1
ATOM 655 N N . LEU A 1 82 ? -0.150 3.497 -2.340 1.00 89.88 82 LEU A N 1
ATOM 656 C CA . LEU A 1 82 ? 0.693 4.145 -3.328 1.00 89.88 82 LEU A CA 1
ATOM 657 C C . LEU A 1 82 ? 0.450 3.561 -4.716 1.00 89.88 82 LEU A C 1
ATOM 659 O O . LEU A 1 82 ? 0.593 2.362 -4.967 1.00 89.88 82 LEU A O 1
ATOM 663 N N . THR A 1 83 ? 0.104 4.454 -5.635 1.00 89.00 83 THR A N 1
ATOM 664 C CA . THR A 1 83 ? -0.096 4.153 -7.052 1.00 89.00 83 THR A CA 1
ATOM 665 C C . THR A 1 83 ? 0.923 4.950 -7.863 1.00 89.00 83 THR A C 1
ATOM 667 O O . THR A 1 83 ? 0.639 6.076 -8.311 1.00 89.00 83 THR A O 1
ATOM 670 N N . PRO A 1 84 ? 2.163 4.447 -7.969 1.00 82.06 84 PRO A N 1
ATOM 671 C CA . PRO A 1 84 ? 3.260 5.250 -8.479 1.00 82.06 84 PRO A CA 1
ATOM 672 C C . PRO A 1 84 ? 3.108 5.553 -9.981 1.00 82.06 84 PRO A C 1
ATOM 674 O O . PRO A 1 84 ? 3.632 6.552 -10.467 1.00 82.06 84 PRO A O 1
ATOM 677 N N . GLU A 1 85 ? 2.285 4.795 -10.705 1.00 79.94 85 GLU A N 1
ATOM 678 C CA . GLU A 1 85 ? 1.902 5.053 -12.092 1.00 79.94 85 GLU A CA 1
ATOM 679 C C . GLU A 1 85 ? 1.035 6.315 -12.285 1.00 79.94 85 GLU A C 1
ATOM 681 O O . GLU A 1 85 ? 0.944 6.838 -13.396 1.00 79.94 85 GLU A O 1
ATOM 686 N N . PHE A 1 86 ? 0.433 6.855 -11.223 1.00 79.56 86 PHE A N 1
ATOM 687 C CA . PHE A 1 86 ? -0.374 8.079 -11.301 1.00 79.56 86 PHE A CA 1
ATOM 688 C C . PHE A 1 86 ? 0.251 9.247 -10.554 1.00 79.56 86 PHE A C 1
ATOM 690 O O . PHE A 1 86 ? 0.185 10.388 -11.016 1.00 79.56 86 PHE A O 1
ATOM 697 N N . ALA A 1 87 ? 0.820 8.995 -9.378 1.00 71.81 87 ALA A N 1
ATOM 698 C CA . ALA A 1 87 ? 0.980 10.060 -8.402 1.00 71.81 87 ALA A CA 1
ATOM 699 C C . ALA A 1 87 ? 2.230 9.895 -7.523 1.00 71.81 87 ALA A C 1
ATOM 701 O O . ALA A 1 87 ? 2.143 10.027 -6.316 1.00 71.81 87 ALA A O 1
ATOM 702 N N . TRP A 1 88 ? 3.402 9.651 -8.121 1.00 79.75 88 TRP A N 1
ATOM 703 C CA . TRP A 1 88 ? 4.663 9.504 -7.374 1.00 79.75 88 TRP A CA 1
ATOM 704 C C . TRP A 1 88 ? 5.280 10.841 -6.921 1.00 79.75 88 TRP A C 1
ATOM 706 O O . TRP A 1 88 ? 5.660 10.984 -5.769 1.00 79.75 88 TRP A O 1
ATOM 716 N N . LYS A 1 89 ? 5.323 11.855 -7.801 1.00 80.81 89 LYS A N 1
ATOM 717 C CA . LYS A 1 89 ? 6.084 13.093 -7.541 1.00 80.81 89 LYS A CA 1
ATOM 718 C C . LYS A 1 89 ? 5.663 13.869 -6.285 1.00 80.81 89 LYS A C 1
ATOM 720 O O . LYS A 1 89 ? 6.517 14.292 -5.527 1.00 80.81 89 LYS A O 1
ATOM 725 N N . TRP A 1 90 ? 4.360 14.053 -6.064 1.00 83.56 90 TRP A N 1
ATOM 726 C CA . TRP A 1 90 ? 3.888 14.781 -4.878 1.00 83.56 90 TRP A CA 1
ATOM 727 C C . TRP A 1 90 ? 4.170 13.998 -3.592 1.00 83.56 90 TRP A C 1
ATOM 729 O O . TRP A 1 90 ? 4.374 14.597 -2.546 1.00 83.56 90 TRP A O 1
ATOM 739 N N . VAL A 1 91 ? 4.176 12.661 -3.674 1.00 87.62 91 VAL A N 1
ATOM 740 C CA . VAL A 1 91 ? 4.515 11.813 -2.532 1.00 87.62 91 VAL A CA 1
ATOM 741 C C . VAL A 1 91 ? 5.984 11.996 -2.197 1.00 87.62 91 VAL A C 1
ATOM 743 O O . VAL A 1 91 ? 6.294 12.260 -1.047 1.00 87.62 91 VAL A O 1
ATOM 746 N N . ASP A 1 92 ? 6.865 11.930 -3.194 1.00 88.19 92 ASP A N 1
ATOM 747 C CA . ASP A 1 92 ? 8.301 12.159 -3.012 1.00 88.19 92 ASP A CA 1
ATOM 748 C C . ASP A 1 92 ? 8.595 13.550 -2.419 1.00 88.19 92 ASP A C 1
ATOM 750 O O . ASP A 1 92 ? 9.357 13.668 -1.464 1.00 88.19 92 ASP A O 1
ATOM 754 N N . ASP A 1 93 ? 7.910 14.588 -2.915 1.00 88.50 93 ASP A N 1
ATOM 755 C CA . ASP A 1 93 ? 8.086 15.972 -2.458 1.00 88.50 93 ASP A CA 1
ATOM 756 C C . ASP A 1 93 ? 7.577 16.202 -1.004 1.00 88.50 93 ASP A C 1
ATOM 758 O O . ASP A 1 93 ? 8.042 17.124 -0.332 1.00 88.50 93 ASP A O 1
ATOM 762 N N . GLU A 1 94 ? 6.629 15.398 -0.494 1.00 90.56 94 GLU A N 1
ATOM 763 C CA . GLU A 1 94 ? 5.930 15.677 0.777 1.00 90.56 94 GLU A CA 1
ATOM 764 C C . GLU A 1 94 ? 6.016 14.576 1.856 1.00 90.56 94 GLU A C 1
ATOM 766 O O . GLU A 1 94 ? 5.666 14.843 3.009 1.00 90.56 94 GLU A O 1
ATOM 771 N N . MET A 1 95 ? 6.468 13.358 1.535 1.00 91.62 95 MET A N 1
ATOM 772 C CA . MET A 1 95 ? 6.383 12.185 2.429 1.00 91.62 95 MET A CA 1
ATOM 773 C C . MET A 1 95 ? 7.120 12.325 3.764 1.00 91.62 95 MET A C 1
ATOM 775 O O . MET A 1 95 ? 6.715 11.706 4.748 1.00 91.62 95 MET A O 1
ATOM 779 N N . ASP A 1 96 ? 8.163 13.155 3.829 1.00 93.06 96 ASP A N 1
ATOM 780 C CA . ASP A 1 96 ? 8.880 13.435 5.081 1.00 93.06 96 ASP A CA 1
ATOM 781 C C . ASP A 1 96 ? 8.016 14.238 6.073 1.00 93.06 96 ASP A C 1
ATOM 783 O O . ASP A 1 96 ? 8.210 14.158 7.284 1.00 93.06 96 ASP A O 1
ATOM 787 N N . ASN A 1 97 ? 7.020 14.974 5.570 1.00 93.50 97 ASN A N 1
ATOM 788 C CA . ASN A 1 97 ? 6.143 15.834 6.362 1.00 93.50 97 ASN A CA 1
ATOM 789 C C . ASN A 1 97 ? 4.753 15.226 6.606 1.00 93.50 97 ASN A C 1
ATOM 791 O O . ASN A 1 97 ? 3.928 15.847 7.271 1.00 93.50 97 ASN A O 1
ATOM 795 N N . PHE A 1 98 ? 4.453 14.025 6.094 1.00 93.38 98 PHE A N 1
ATOM 796 C CA . PHE A 1 98 ? 3.131 13.402 6.266 1.00 93.38 98 PHE A CA 1
ATOM 797 C C . PHE A 1 98 ? 2.665 13.300 7.727 1.00 93.38 98 PHE A C 1
ATOM 799 O O . PHE A 1 98 ? 1.503 13.635 7.973 1.00 93.38 98 PHE A O 1
ATOM 806 N N . PRO A 1 99 ? 3.508 12.909 8.703 1.00 91.94 99 PRO A N 1
ATOM 807 C CA . PRO A 1 99 ? 3.058 12.778 10.090 1.00 91.94 99 PRO A CA 1
ATOM 808 C C . PRO A 1 99 ? 2.727 14.121 10.754 1.00 91.94 99 PRO A C 1
ATOM 810 O O . PRO A 1 99 ? 1.951 14.160 11.706 1.00 91.94 99 PRO A O 1
ATOM 813 N N . SER A 1 100 ? 3.312 15.220 10.268 1.00 92.38 100 SER A N 1
ATOM 814 C CA . SER A 1 100 ? 3.161 16.567 10.831 1.00 92.38 100 SER A CA 1
ATOM 815 C C . SER A 1 100 ? 2.108 17.416 10.115 1.00 92.38 100 SER A C 1
ATOM 817 O O . SER A 1 100 ? 1.907 18.578 10.478 1.00 92.38 100 SER A O 1
ATOM 819 N N . ARG A 1 101 ? 1.413 16.861 9.113 1.00 92.44 101 ARG A N 1
ATOM 820 C CA . ARG A 1 101 ? 0.371 17.589 8.388 1.00 92.44 101 ARG A CA 1
ATOM 821 C C . ARG A 1 101 ? -0.764 18.017 9.327 1.00 92.44 101 ARG A C 1
ATOM 823 O O . ARG A 1 101 ? -1.253 17.200 10.108 1.00 92.44 101 ARG A O 1
ATOM 830 N N . PRO A 1 102 ? -1.253 19.266 9.207 1.00 91.56 102 PRO A N 1
ATOM 831 C CA . PRO A 1 102 ? -2.385 19.739 10.004 1.00 91.56 102 PRO A CA 1
ATOM 832 C C . PRO A 1 102 ? -3.695 19.039 9.623 1.00 91.56 102 PRO A C 1
ATOM 834 O O . PRO A 1 102 ? -4.604 18.935 10.443 1.00 91.56 102 PRO A O 1
ATOM 837 N N . GLN A 1 103 ? -3.788 18.560 8.382 1.00 88.44 103 GLN A N 1
ATOM 838 C CA . GLN A 1 103 ? -4.923 17.822 7.856 1.00 88.44 103 GLN A CA 1
ATOM 839 C C . GLN A 1 103 ? -4.436 16.507 7.247 1.00 88.44 103 GLN A C 1
ATOM 841 O O . GLN A 1 103 ? -3.458 16.496 6.503 1.00 88.44 103 GLN A O 1
ATOM 846 N N . ASP A 1 104 ? -5.150 15.423 7.557 1.00 87.38 104 ASP A N 1
ATOM 847 C CA . ASP A 1 104 ? -4.889 14.069 7.063 1.00 87.38 104 ASP A CA 1
ATOM 848 C C . ASP A 1 104 ? -3.421 13.629 7.250 1.00 87.38 104 ASP A C 1
ATOM 850 O O . ASP A 1 104 ? -2.699 13.424 6.268 1.00 87.38 104 ASP A O 1
ATOM 854 N N . PRO A 1 105 ? -2.945 13.503 8.507 1.00 93.06 105 PRO A N 1
ATOM 855 C CA . PRO A 1 105 ? -1.617 12.975 8.775 1.00 93.06 105 PRO A CA 1
ATOM 856 C C . PRO A 1 105 ? -1.560 11.480 8.454 1.00 93.06 105 PRO A C 1
ATOM 858 O O . PRO A 1 105 ? -2.479 10.723 8.788 1.00 93.06 105 PRO A O 1
ATOM 861 N N . TYR A 1 106 ? -0.457 11.057 7.842 1.00 94.44 106 TYR A N 1
ATOM 862 C CA . TYR A 1 106 ? -0.192 9.651 7.550 1.00 94.44 106 TYR A CA 1
ATOM 863 C C . TYR A 1 106 ? 1.113 9.201 8.194 1.00 94.44 106 TYR A C 1
ATOM 865 O O . TYR A 1 106 ? 2.125 9.899 8.133 1.00 94.44 106 TYR A O 1
ATOM 873 N N . GLU A 1 107 ? 1.086 8.002 8.763 1.00 94.94 107 GLU A N 1
ATOM 874 C CA . GLU A 1 107 ? 2.284 7.310 9.224 1.00 94.94 107 GLU A CA 1
ATOM 875 C C . GLU A 1 107 ? 2.969 6.609 8.045 1.00 94.94 107 GLU A C 1
ATOM 877 O O . GLU A 1 107 ? 2.311 6.062 7.153 1.00 94.94 107 GLU A O 1
ATOM 882 N N . MET A 1 108 ? 4.300 6.629 8.051 1.00 93.31 108 MET A N 1
ATOM 883 C CA . MET A 1 108 ? 5.121 6.008 7.019 1.00 93.31 108 MET A CA 1
ATOM 884 C C . MET A 1 108 ? 6.493 5.649 7.600 1.00 93.31 108 MET A C 1
ATOM 886 O O . MET A 1 108 ? 7.059 6.428 8.376 1.00 93.31 108 MET A O 1
ATOM 890 N N . THR A 1 109 ? 7.031 4.484 7.250 1.00 93.06 109 THR A N 1
ATOM 891 C CA . THR A 1 109 ? 8.340 4.019 7.734 1.00 93.06 109 THR A CA 1
ATOM 892 C C . THR A 1 109 ? 9.489 4.595 6.902 1.00 93.06 109 THR A C 1
ATOM 894 O O . THR A 1 109 ? 9.296 5.054 5.773 1.00 93.06 109 THR A O 1
ATOM 897 N N . ASP A 1 110 ? 10.709 4.569 7.445 1.00 93.50 110 ASP A N 1
ATOM 898 C CA . ASP A 1 110 ? 11.904 4.985 6.695 1.00 93.50 110 ASP A CA 1
ATOM 899 C C . ASP A 1 110 ? 12.157 4.093 5.475 1.00 93.50 110 ASP A C 1
ATOM 901 O O . ASP A 1 110 ? 12.525 4.589 4.413 1.00 93.50 110 ASP A O 1
ATOM 905 N N . GLU A 1 111 ? 11.889 2.791 5.603 1.00 92.44 111 GLU A N 1
ATOM 906 C CA . GLU A 1 111 ? 11.981 1.818 4.510 1.00 92.44 111 GLU A CA 1
ATOM 907 C C . GLU A 1 111 ? 11.019 2.163 3.369 1.00 92.44 111 GLU A C 1
ATOM 909 O O . GLU A 1 111 ? 11.424 2.240 2.209 1.00 92.44 111 GLU A O 1
ATOM 914 N N . GLN A 1 112 ? 9.761 2.469 3.701 1.00 92.25 112 GLN A N 1
ATOM 915 C CA . GLN A 1 112 ? 8.768 2.914 2.726 1.00 92.25 112 GLN A CA 1
ATOM 916 C C . GLN A 1 112 ? 9.232 4.182 1.998 1.00 92.25 112 GLN A C 1
ATOM 918 O O . GLN A 1 112 ? 9.092 4.279 0.779 1.00 92.25 112 GLN A O 1
ATOM 923 N N . ARG A 1 113 ? 9.806 5.156 2.722 1.00 92.50 113 ARG A N 1
ATOM 924 C CA . ARG A 1 113 ? 10.290 6.413 2.122 1.00 92.50 113 ARG A CA 1
ATOM 925 C C . ARG A 1 113 ? 11.462 6.155 1.185 1.00 92.50 113 ARG A C 1
ATOM 927 O O . ARG A 1 113 ? 11.484 6.680 0.074 1.00 92.50 113 ARG A O 1
ATOM 934 N N . ALA A 1 114 ? 12.415 5.330 1.614 1.00 92.44 114 ALA A N 1
ATOM 935 C CA . ALA A 1 114 ? 13.558 4.938 0.798 1.00 92.44 114 ALA A CA 1
ATOM 936 C C . ALA A 1 114 ? 13.110 4.250 -0.501 1.00 92.44 114 ALA A C 1
ATOM 938 O O . ALA A 1 114 ? 13.579 4.623 -1.577 1.00 92.44 114 ALA A O 1
ATOM 939 N N . TYR A 1 115 ? 12.139 3.335 -0.412 1.00 90.62 115 TYR A N 1
ATOM 940 C CA . TYR A 1 115 ? 11.591 2.647 -1.577 1.00 90.62 115 TYR A CA 1
ATOM 941 C C . TYR A 1 115 ? 10.952 3.615 -2.583 1.00 90.62 115 TYR A C 1
ATOM 943 O O . TYR A 1 115 ? 11.196 3.516 -3.785 1.00 90.62 115 TYR A O 1
ATOM 951 N N . ILE A 1 116 ? 10.174 4.603 -2.118 1.00 88.81 116 ILE A N 1
ATOM 952 C CA . ILE A 1 116 ? 9.574 5.603 -3.018 1.00 88.81 116 ILE A CA 1
ATOM 953 C C . ILE A 1 116 ? 10.641 6.413 -3.754 1.00 88.81 116 ILE A C 1
ATOM 955 O O . ILE A 1 116 ? 10.503 6.640 -4.960 1.00 88.81 116 ILE A O 1
ATOM 959 N N . ARG A 1 117 ? 11.704 6.836 -3.060 1.00 89.12 117 ARG A N 1
ATOM 960 C CA . ARG A 1 117 ? 12.815 7.573 -3.688 1.00 89.12 117 ARG A CA 1
ATOM 961 C C . ARG A 1 117 ? 13.484 6.738 -4.777 1.00 89.12 117 ARG A C 1
ATOM 963 O O . ARG A 1 117 ? 13.777 7.255 -5.855 1.00 89.12 117 ARG A O 1
ATOM 970 N N . GLU A 1 118 ? 13.667 5.442 -4.527 1.00 88.25 118 GLU A N 1
ATOM 971 C CA . GLU A 1 118 ? 14.224 4.503 -5.503 1.00 88.25 118 GLU A CA 1
ATOM 972 C C . GLU A 1 118 ? 13.346 4.419 -6.763 1.00 88.25 118 GLU A C 1
ATOM 974 O O . GLU A 1 118 ? 13.808 4.715 -7.873 1.00 88.25 118 GLU A O 1
ATOM 979 N N . ILE A 1 119 ? 12.058 4.091 -6.608 1.00 83.44 119 ILE A N 1
ATOM 980 C CA . ILE A 1 119 ? 11.156 3.874 -7.752 1.00 83.44 119 ILE A CA 1
ATOM 981 C C . ILE A 1 119 ? 10.810 5.162 -8.505 1.00 83.44 119 ILE A C 1
ATOM 983 O O . ILE A 1 119 ? 10.531 5.109 -9.703 1.00 83.44 119 ILE A O 1
ATOM 987 N N . SER A 1 120 ? 10.854 6.324 -7.846 1.00 73.62 120 SER A N 1
ATOM 988 C CA . SER A 1 120 ? 10.590 7.626 -8.478 1.00 73.62 120 SER A CA 1
ATOM 989 C C . SER A 1 120 ? 11.545 7.889 -9.646 1.00 73.62 120 SER A C 1
ATOM 991 O O . SER A 1 120 ? 11.137 8.397 -10.695 1.00 73.62 120 SER A O 1
ATOM 993 N N . SER A 1 121 ? 12.799 7.445 -9.516 1.00 63.12 121 SER A N 1
ATOM 994 C CA . SER A 1 121 ? 13.808 7.543 -10.574 1.00 63.12 121 SER A CA 1
ATOM 995 C C . SER A 1 121 ? 13.524 6.632 -11.780 1.00 63.12 121 SER A C 1
ATOM 997 O O . SER A 1 121 ? 13.827 7.005 -12.918 1.00 63.12 121 SER A O 1
ATOM 999 N N . LEU A 1 122 ? 12.911 5.467 -11.543 1.00 64.12 122 LEU A N 1
ATOM 1000 C CA . LEU A 1 122 ? 12.567 4.470 -12.562 1.00 64.12 122 LEU A CA 1
ATOM 1001 C C . LEU A 1 122 ? 11.296 4.879 -13.320 1.00 64.12 122 LEU A C 1
ATOM 1003 O O . LEU A 1 122 ? 11.270 4.931 -14.549 1.00 64.12 122 LEU A O 1
ATOM 1007 N N . ILE A 1 123 ? 10.252 5.260 -12.587 1.00 63.44 123 ILE A N 1
ATOM 1008 C CA . ILE A 1 123 ? 8.920 5.546 -13.137 1.00 63.44 123 ILE A CA 1
ATOM 1009 C C . ILE A 1 123 ? 8.881 6.897 -13.858 1.00 63.44 123 ILE A C 1
ATOM 1011 O O . ILE A 1 123 ? 8.168 7.049 -14.854 1.00 63.44 123 ILE A O 1
ATOM 1015 N N . GLY A 1 124 ? 9.688 7.870 -13.420 1.00 56.59 124 GLY A N 1
ATOM 1016 C CA . GLY A 1 124 ? 9.859 9.146 -14.117 1.00 56.59 124 GLY A CA 1
ATOM 1017 C C . GLY A 1 124 ? 10.410 9.009 -15.544 1.00 56.59 124 GLY A C 1
ATOM 1018 O O . GLY A 1 124 ? 10.186 9.901 -16.362 1.00 56.59 124 GLY A O 1
ATOM 1019 N N . ARG A 1 125 ? 11.080 7.892 -15.869 1.00 51.69 125 ARG A N 1
ATOM 1020 C CA . ARG 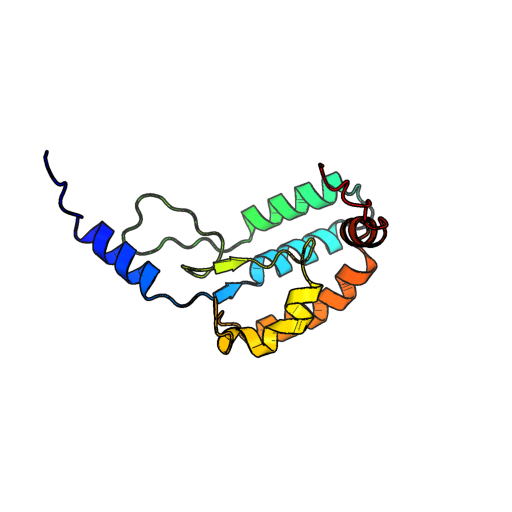A 1 125 ? 11.610 7.607 -17.214 1.00 51.69 125 ARG A CA 1
ATOM 1021 C C . ARG A 1 125 ? 10.602 6.894 -18.119 1.00 51.69 125 ARG A C 1
ATOM 1023 O O . ARG A 1 125 ? 10.616 7.129 -19.323 1.00 51.69 125 ARG A O 1
ATOM 1030 N N . GLU A 1 126 ? 9.717 6.070 -17.553 1.00 51.75 126 GLU A N 1
ATOM 1031 C CA . GLU A 1 126 ? 8.836 5.174 -18.322 1.00 51.75 126 GLU A CA 1
ATOM 1032 C C . GLU A 1 126 ? 7.385 5.648 -18.489 1.00 51.75 126 GLU A C 1
ATOM 1034 O O . GLU A 1 126 ? 6.636 5.017 -19.233 1.00 51.75 126 GLU A O 1
ATOM 1039 N N . ASN A 1 127 ? 6.941 6.717 -17.815 1.00 57.31 127 ASN A N 1
ATOM 1040 C CA . ASN A 1 127 ? 5.509 7.034 -17.734 1.00 57.31 127 ASN A CA 1
ATOM 1041 C C . ASN A 1 127 ? 5.065 8.251 -18.583 1.00 57.31 127 ASN A C 1
ATOM 1043 O O . ASN A 1 127 ? 5.032 9.390 -18.095 1.00 57.31 127 ASN A O 1
ATOM 1047 N N . PRO A 1 128 ? 4.655 8.037 -19.849 1.00 51.66 128 PRO A N 1
ATOM 1048 C CA . PRO A 1 128 ? 4.220 9.103 -20.738 1.00 51.66 128 PRO A CA 1
ATOM 1049 C C . PRO A 1 128 ? 2.845 9.683 -20.386 1.00 51.66 128 PRO A C 1
ATOM 1051 O O . PRO A 1 128 ? 2.591 10.809 -20.792 1.00 51.66 128 PRO A O 1
ATOM 1054 N N . LEU A 1 129 ? 1.960 8.996 -19.645 1.00 50.94 129 LEU A N 1
ATOM 1055 C CA . LEU A 1 129 ? 0.564 9.439 -19.451 1.00 50.94 129 LEU A CA 1
ATOM 1056 C C . LEU A 1 129 ? 0.449 10.692 -18.573 1.00 50.94 129 LEU A C 1
ATOM 1058 O O . LEU A 1 129 ? -0.249 11.643 -18.932 1.00 50.94 129 LEU A O 1
ATOM 1062 N N . ARG A 1 130 ? 1.185 10.746 -17.456 1.00 52.84 130 ARG A N 1
ATOM 1063 C CA . ARG A 1 130 ? 1.239 11.957 -16.620 1.00 52.84 130 ARG A CA 1
ATOM 1064 C C . ARG A 1 130 ? 2.056 13.063 -17.288 1.00 52.84 130 ARG A C 1
ATOM 1066 O O . ARG A 1 130 ? 1.671 14.228 -17.206 1.00 52.84 130 ARG A O 1
ATOM 1073 N N . MET A 1 131 ? 3.126 12.710 -18.006 1.00 49.97 131 MET A N 1
ATOM 1074 C CA . MET A 1 131 ? 3.841 13.671 -18.850 1.00 49.97 131 MET A CA 1
ATOM 1075 C C . MET A 1 131 ? 2.930 14.257 -19.934 1.00 49.97 131 MET A C 1
ATOM 1077 O O . MET A 1 131 ? 3.013 15.451 -20.185 1.00 49.97 131 MET A O 1
ATOM 1081 N N . LEU A 1 132 ? 2.023 13.478 -20.532 1.00 52.03 132 LEU A N 1
ATOM 1082 C CA . LEU A 1 132 ? 1.046 13.961 -21.512 1.00 52.03 132 LEU A CA 1
ATOM 1083 C C . LEU A 1 132 ? 0.055 14.942 -20.876 1.00 52.03 132 LEU A C 1
ATOM 1085 O O . LEU A 1 132 ? -0.223 15.986 -21.459 1.00 52.03 132 LEU A O 1
ATOM 1089 N N . PHE A 1 133 ? -0.446 14.623 -19.677 1.00 55.16 133 PHE A N 1
ATOM 1090 C CA . PHE A 1 133 ? -1.388 15.476 -18.950 1.00 55.16 133 PHE A CA 1
ATOM 1091 C C . PHE A 1 133 ? -0.772 16.831 -18.566 1.00 55.16 133 PHE A C 1
ATOM 1093 O O . PHE A 1 133 ? -1.414 17.858 -18.754 1.00 55.16 133 PHE A O 1
ATOM 1100 N N . TRP A 1 134 ? 0.482 16.855 -18.099 1.00 51.50 134 TRP A N 1
ATOM 1101 C CA . TRP A 1 134 ? 1.188 18.103 -17.760 1.00 51.50 134 TRP A CA 1
ATOM 1102 C C . TRP A 1 134 ? 1.780 18.838 -18.970 1.00 51.50 134 TRP A C 1
ATOM 1104 O O . TRP A 1 134 ? 1.984 20.048 -18.904 1.00 51.50 134 TRP A O 1
ATOM 1114 N N . ARG A 1 135 ? 2.050 18.139 -20.080 1.00 55.50 135 ARG A N 1
ATOM 1115 C CA . ARG A 1 135 ? 2.448 18.758 -21.358 1.00 55.50 135 ARG A CA 1
ATOM 1116 C C . ARG A 1 135 ? 1.267 19.339 -22.126 1.00 55.50 135 ARG A C 1
ATOM 1118 O O . ARG A 1 135 ? 1.486 20.150 -23.023 1.00 55.50 135 ARG A O 1
ATOM 1125 N N . ALA A 1 136 ? 0.036 18.936 -21.812 1.00 58.62 136 ALA A N 1
ATOM 1126 C CA . ALA A 1 136 ? -1.138 19.569 -22.382 1.00 58.62 136 ALA A CA 1
ATOM 1127 C C . ALA A 1 136 ? -1.207 21.016 -21.858 1.00 58.62 136 ALA A C 1
ATOM 1129 O O . ALA A 1 136 ? -1.308 21.215 -20.645 1.00 58.62 136 ALA A O 1
ATOM 1130 N N . PRO A 1 137 ? -1.140 22.040 -22.730 1.00 57.66 137 PRO A N 1
ATOM 1131 C CA . PRO A 1 137 ? -1.253 23.418 -22.282 1.00 57.66 137 PRO A CA 1
ATOM 1132 C C . PRO A 1 137 ? -2.591 23.595 -21.552 1.00 57.66 137 PRO A C 1
ATOM 1134 O O . PRO A 1 137 ? -3.592 23.005 -21.982 1.00 57.66 137 PRO A O 1
ATOM 1137 N N . PRO A 1 138 ? -2.643 24.391 -20.467 1.00 65.31 138 PRO A N 1
ATOM 1138 C CA . PRO A 1 138 ? -3.884 24.616 -19.747 1.00 65.31 138 PRO A CA 1
ATOM 1139 C C . PRO A 1 138 ? -4.935 25.110 -20.740 1.00 65.31 138 PRO A C 1
ATOM 1141 O O . PRO A 1 138 ? -4.793 26.173 -21.352 1.00 65.31 138 PRO A O 1
ATOM 1144 N N . ARG A 1 139 ? -5.995 24.316 -20.942 1.00 61.91 139 ARG A N 1
ATOM 1145 C CA . ARG A 1 139 ? -7.154 24.773 -21.708 1.00 61.91 139 ARG A CA 1
ATOM 1146 C C . ARG A 1 139 ? -7.662 26.008 -20.980 1.00 61.91 139 ARG A C 1
ATOM 1148 O O . ARG A 1 139 ? -8.009 25.903 -19.805 1.00 61.91 139 ARG A O 1
ATOM 1155 N N . LYS A 1 140 ? -7.677 27.167 -21.655 1.00 60.53 140 LYS A N 1
ATOM 1156 C CA . LYS A 1 140 ? -8.310 28.385 -21.130 1.00 60.53 140 LYS A CA 1
ATOM 1157 C C . LYS A 1 140 ? -9.684 27.973 -20.609 1.00 60.53 140 LYS A C 1
ATOM 1159 O O . LYS A 1 140 ? -10.539 27.589 -21.407 1.00 60.53 140 LYS A O 1
ATOM 1164 N N . GLN A 1 141 ? -9.877 27.992 -19.291 1.00 58.12 141 GLN A N 1
ATOM 1165 C CA . GLN A 1 141 ? -11.199 27.806 -18.713 1.00 58.12 141 GLN A CA 1
ATOM 1166 C C . GLN A 1 141 ? -12.066 28.904 -19.326 1.00 58.12 141 GLN A C 1
ATOM 1168 O O . GLN A 1 141 ? -11.814 30.092 -19.110 1.00 58.12 141 GLN A O 1
ATOM 1173 N N . ARG A 1 142 ? -13.030 28.529 -20.174 1.00 47.91 142 ARG A N 1
ATOM 1174 C CA . ARG A 1 142 ? -14.069 29.462 -20.601 1.00 47.91 142 ARG A CA 1
ATOM 1175 C C . ARG A 1 142 ? -14.804 29.840 -19.323 1.00 47.91 142 ARG A C 1
ATOM 1177 O O . ARG A 1 142 ? -15.546 29.021 -18.793 1.00 47.91 142 ARG A O 1
ATOM 1184 N N . LYS A 1 143 ? -14.549 31.044 -18.808 1.00 45.62 143 LYS A N 1
ATOM 1185 C CA . LYS A 1 143 ? -15.429 31.657 -17.818 1.00 45.62 143 LYS A CA 1
ATOM 1186 C C . LYS A 1 143 ? -16.804 31.721 -18.480 1.00 45.62 143 LYS A C 1
ATOM 1188 O O . LYS A 1 143 ? -16.965 32.424 -19.475 1.00 45.62 143 LYS A O 1
ATOM 1193 N N . SER A 1 144 ? -17.734 30.899 -18.015 1.00 53.44 144 SER A N 1
ATOM 1194 C CA . SER A 1 144 ? -19.152 31.073 -18.304 1.00 53.44 144 SER A CA 1
ATOM 1195 C C . SER A 1 144 ? -19.555 32.448 -17.771 1.00 53.44 144 SER A C 1
ATOM 1197 O O . SER A 1 144 ? -19.253 32.755 -16.616 1.00 53.44 144 SER A O 1
ATOM 1199 N N . ALA A 1 145 ? -20.107 33.273 -18.661 1.00 51.06 145 ALA A N 1
ATOM 1200 C CA . ALA A 1 145 ? -20.704 34.565 -18.341 1.00 51.06 145 ALA A CA 1
ATOM 1201 C C . ALA A 1 145 ? -21.989 34.384 -17.525 1.00 51.06 145 ALA A C 1
ATOM 1203 O O . ALA A 1 145 ? -22.626 33.317 -17.688 1.00 51.06 145 ALA A O 1
#

InterPro domains:
  IPR004184 Pyruvate formate lyase domain [PF02901] (7-120)
  IPR004184 Pyruvate formate lyase domain [PS51554] (8-145)
  IPR051215 Glycyl Radical Enzyme [PTHR43641] (5-118)